Protein AF-A0A8T3B8V8-F1 (afdb_monomer)

Organism: Dendrobium nobile (NCBI:txid94219)

Structure (mmCIF, N/CA/C/O backbone):
data_AF-A0A8T3B8V8-F1
#
_entry.id   AF-A0A8T3B8V8-F1
#
loop_
_atom_site.group_PDB
_atom_site.id
_atom_site.type_symbol
_atom_site.label_atom_id
_atom_site.label_alt_id
_atom_site.label_comp_id
_atom_site.label_asym_id
_atom_site.label_entity_id
_atom_site.label_seq_id
_atom_site.pdbx_PDB_ins_code
_atom_site.Cartn_x
_atom_site.Cartn_y
_atom_site.Cartn_z
_atom_site.occupancy
_atom_site.B_iso_or_equiv
_atom_site.auth_seq_id
_atom_site.auth_comp_id
_atom_site.auth_asym_id
_atom_site.auth_atom_id
_atom_site.pdbx_PDB_model_num
ATOM 1 N N . MET A 1 1 ? -12.797 9.398 7.746 1.00 54.34 1 MET A N 1
ATOM 2 C CA . MET A 1 1 ? -11.655 10.097 8.368 1.00 54.34 1 MET A CA 1
ATOM 3 C C . MET A 1 1 ? -10.496 10.101 7.382 1.00 54.34 1 MET A C 1
ATOM 5 O O . MET A 1 1 ? -10.193 9.046 6.833 1.00 54.34 1 MET A O 1
ATOM 9 N N . TYR A 1 2 ? -9.941 11.280 7.102 1.00 55.81 2 TYR A N 1
ATOM 10 C CA . TYR A 1 2 ? -8.812 11.508 6.196 1.00 55.81 2 TYR A CA 1
ATOM 11 C C . TYR A 1 2 ? -7.633 11.958 7.056 1.00 55.81 2 TYR A C 1
ATOM 13 O O . TYR A 1 2 ? -7.760 12.950 7.772 1.00 55.81 2 TYR A O 1
ATOM 21 N N . ILE A 1 3 ? -6.529 11.212 7.044 1.00 61.78 3 ILE A N 1
ATOM 22 C CA . ILE A 1 3 ? -5.301 11.633 7.724 1.00 61.78 3 ILE A CA 1
ATOM 23 C C . ILE A 1 3 ? -4.310 12.053 6.658 1.00 61.78 3 ILE A C 1
ATOM 25 O O . ILE A 1 3 ? -3.877 11.240 5.840 1.00 61.78 3 ILE A O 1
ATOM 29 N N . TYR A 1 4 ? -3.934 13.327 6.709 1.00 56.47 4 TYR A N 1
ATOM 30 C CA . TYR A 1 4 ? -2.828 13.851 5.932 1.00 56.47 4 TYR A CA 1
ATOM 31 C C . TYR A 1 4 ? -1.598 13.947 6.829 1.00 56.47 4 TYR A C 1
ATOM 33 O O . TYR A 1 4 ? -1.441 14.889 7.601 1.00 56.47 4 TYR A O 1
ATOM 41 N N . ALA A 1 5 ? -0.745 12.926 6.777 1.00 54.56 5 ALA A N 1
ATOM 42 C CA . ALA A 1 5 ? 0.465 12.856 7.584 1.00 54.56 5 ALA A CA 1
ATOM 43 C C . ALA A 1 5 ? 1.658 13.443 6.809 1.00 54.56 5 ALA A C 1
ATOM 45 O O . ALA A 1 5 ? 2.559 12.715 6.406 1.00 54.56 5 ALA A O 1
ATOM 46 N N . LEU A 1 6 ? 1.661 14.764 6.595 1.00 47.22 6 LEU A N 1
ATOM 47 C CA . LEU A 1 6 ? 2.707 15.471 5.832 1.00 47.22 6 LEU A CA 1
ATOM 48 C C . LEU A 1 6 ? 4.097 15.458 6.488 1.00 47.22 6 LEU A C 1
ATOM 50 O O . LEU A 1 6 ? 5.092 15.685 5.811 1.00 47.22 6 LEU A O 1
ATOM 54 N N . PHE A 1 7 ? 4.177 15.200 7.796 1.00 47.19 7 PHE A N 1
ATOM 55 C CA . PHE A 1 7 ? 5.419 15.377 8.562 1.00 47.19 7 PHE A CA 1
ATOM 56 C C . PHE A 1 7 ? 5.806 14.179 9.432 1.00 47.19 7 PHE A C 1
ATOM 58 O O . PHE A 1 7 ? 6.797 14.235 10.162 1.00 47.19 7 PHE A O 1
ATOM 65 N N . LEU A 1 8 ? 5.076 13.061 9.351 1.00 52.03 8 LEU A N 1
ATOM 66 C CA . LEU A 1 8 ? 5.521 11.831 10.001 1.00 52.03 8 LEU A CA 1
ATOM 67 C C . LEU A 1 8 ? 6.599 11.187 9.131 1.00 52.03 8 LEU A C 1
ATOM 69 O O . LEU A 1 8 ? 6.313 10.371 8.261 1.00 52.03 8 LEU A O 1
ATOM 73 N N . LYS A 1 9 ? 7.861 11.527 9.424 1.00 54.91 9 LYS A N 1
ATOM 74 C CA . LYS A 1 9 ? 9.067 10.877 8.875 1.00 54.91 9 LYS A CA 1
ATOM 75 C C . LYS A 1 9 ? 9.013 9.342 9.006 1.00 54.91 9 LYS A C 1
ATOM 77 O O . LYS A 1 9 ? 9.700 8.632 8.279 1.00 54.91 9 LYS A O 1
ATOM 82 N N . ARG A 1 10 ? 8.186 8.839 9.932 1.00 63.38 10 ARG A N 1
ATOM 83 C CA . ARG A 1 10 ? 7.803 7.435 10.073 1.00 63.38 10 ARG A CA 1
ATOM 84 C C . ARG A 1 10 ? 6.378 7.330 10.620 1.00 63.38 10 ARG A C 1
ATOM 86 O O . ARG A 1 10 ? 6.091 7.852 11.694 1.00 63.38 10 ARG A O 1
ATOM 93 N N . ILE A 1 11 ? 5.500 6.628 9.920 1.00 71.31 11 ILE A N 1
ATOM 94 C CA . ILE A 1 11 ? 4.211 6.175 10.433 1.00 71.31 11 ILE A CA 1
ATOM 95 C C . ILE A 1 11 ? 4.486 5.063 11.438 1.00 71.31 11 ILE A C 1
ATOM 97 O O . ILE A 1 11 ? 5.195 4.097 11.156 1.00 71.31 11 ILE A O 1
ATOM 101 N N . LEU A 1 12 ? 3.946 5.235 12.637 1.00 77.88 12 LEU A N 1
ATOM 102 C CA . LEU A 1 12 ? 4.097 4.291 13.734 1.00 77.88 12 LEU A CA 1
ATOM 103 C C . LEU A 1 12 ? 3.100 3.139 13.606 1.00 77.88 12 LEU A C 1
ATOM 105 O O . LEU A 1 12 ? 2.046 3.274 12.987 1.00 77.88 12 LEU A O 1
ATOM 109 N N . GLU A 1 13 ? 3.398 2.030 14.283 1.00 83.25 13 GLU A N 1
ATOM 110 C CA . GLU A 1 13 ? 2.489 0.879 14.372 1.00 83.25 13 GLU A CA 1
ATOM 111 C C . GLU A 1 13 ? 1.136 1.223 15.026 1.00 83.25 13 GLU A C 1
ATOM 113 O O . GLU A 1 13 ? 0.154 0.498 14.886 1.00 83.25 13 GLU A O 1
ATOM 118 N N . THR A 1 14 ? 1.042 2.372 15.698 1.00 84.12 14 THR A N 1
ATOM 119 C CA . THR A 1 14 ? -0.211 2.882 16.261 1.00 84.12 14 THR A CA 1
ATOM 120 C C . THR A 1 14 ? -1.243 3.256 15.198 1.00 84.12 14 THR A C 1
ATOM 122 O O . THR A 1 14 ? -2.421 3.381 15.529 1.00 84.12 14 THR A O 1
ATOM 125 N N . ILE A 1 15 ? -0.858 3.387 13.920 1.00 83.38 15 ILE A N 1
ATOM 126 C CA . ILE A 1 15 ? -1.826 3.645 12.848 1.00 83.38 15 ILE A CA 1
ATOM 127 C C . ILE A 1 15 ? -2.872 2.531 12.741 1.00 83.38 15 ILE A C 1
ATOM 129 O O . ILE A 1 15 ? -4.014 2.824 12.406 1.00 83.38 15 ILE A O 1
ATOM 133 N N . GLY A 1 16 ? -2.531 1.288 13.105 1.0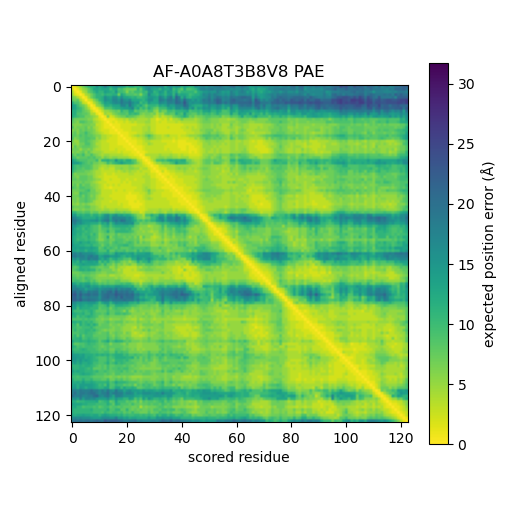0 82.06 16 GLY A N 1
ATOM 134 C CA . GLY A 1 16 ? -3.470 0.163 13.087 1.00 82.06 16 GLY A CA 1
ATOM 135 C C . GLY A 1 16 ? -4.673 0.309 14.017 1.00 82.06 16 GLY A C 1
ATOM 136 O O . GLY A 1 16 ? -5.653 -0.405 13.832 1.00 82.06 16 GLY A O 1
ATOM 137 N N . TYR A 1 17 ? -4.638 1.231 14.984 1.00 85.06 17 TYR A N 1
ATOM 138 C CA . TYR A 1 17 ? -5.796 1.528 15.836 1.00 85.06 17 TYR A CA 1
ATOM 139 C C . TYR A 1 17 ? -6.866 2.361 15.122 1.00 85.06 17 TYR A C 1
ATOM 141 O O . TYR A 1 17 ? -7.998 2.457 15.592 1.00 85.06 17 TYR A O 1
ATOM 149 N N . LEU A 1 18 ? -6.542 2.948 13.970 1.00 85.94 18 LEU A N 1
ATOM 150 C CA . LEU A 1 18 ? -7.448 3.789 13.197 1.00 85.94 18 LEU A CA 1
ATOM 151 C C . LEU A 1 18 ? -8.319 2.937 12.268 1.00 85.94 18 LEU A C 1
ATOM 153 O O . LEU A 1 18 ? -8.341 3.153 11.063 1.00 85.94 18 LEU A O 1
ATOM 157 N N . SER A 1 19 ? -9.055 1.972 12.821 1.00 82.69 19 SER A N 1
ATOM 158 C CA . SER A 1 19 ? -9.851 0.988 12.065 1.00 82.69 19 SER A CA 1
ATOM 159 C C . 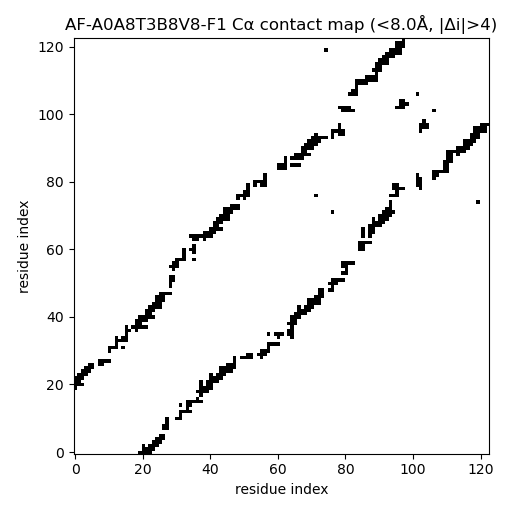SER A 1 19 ? -10.816 1.610 11.045 1.00 82.69 19 SER A C 1
ATOM 161 O O . SER A 1 19 ? -11.058 1.035 9.987 1.00 82.69 19 SER A O 1
ATOM 163 N N . CYS A 1 20 ? -11.319 2.816 11.319 1.00 85.38 20 CYS A N 1
ATOM 164 C CA . CYS A 1 20 ? -12.212 3.580 10.443 1.00 85.38 20 CYS A CA 1
ATOM 165 C C . CYS A 1 20 ? -11.489 4.416 9.366 1.00 85.38 20 CYS A C 1
ATOM 167 O O . CYS A 1 20 ? -12.135 5.205 8.661 1.00 85.38 20 CYS A O 1
ATOM 169 N N . LEU A 1 21 ? -10.162 4.317 9.255 1.00 85.50 21 LEU A N 1
ATOM 170 C CA . LEU A 1 21 ? -9.388 5.041 8.255 1.00 85.50 21 LEU A CA 1
ATOM 171 C C . LEU A 1 21 ? -9.713 4.507 6.859 1.00 85.50 21 LEU A C 1
ATOM 173 O O . LEU A 1 21 ? -9.589 3.317 6.593 1.00 85.50 21 LEU A O 1
ATOM 177 N N . ARG A 1 22 ? -10.113 5.416 5.966 1.00 87.75 22 ARG A N 1
ATOM 178 C CA . ARG A 1 22 ? -10.440 5.089 4.566 1.00 87.75 22 ARG A CA 1
ATOM 179 C C . ARG A 1 22 ? -9.428 5.632 3.571 1.00 87.75 22 ARG A C 1
ATOM 181 O O . ARG A 1 22 ? -9.266 5.072 2.493 1.00 87.75 22 ARG A O 1
ATOM 188 N N . TYR A 1 23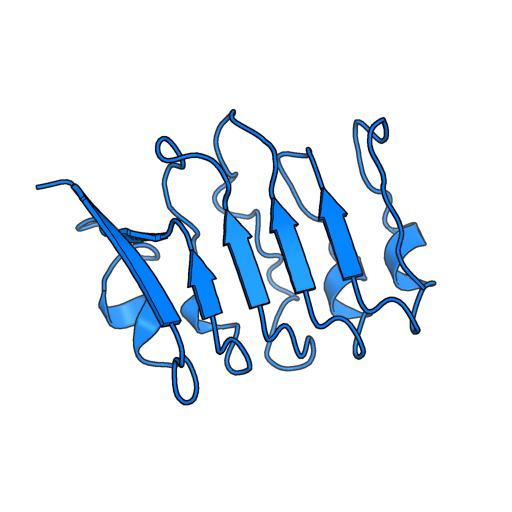 ? -8.742 6.703 3.946 1.00 86.12 23 TYR A N 1
ATOM 189 C CA . TYR A 1 23 ? -7.837 7.435 3.078 1.00 86.12 23 TYR A CA 1
ATOM 190 C C . TYR A 1 23 ? -6.530 7.662 3.816 1.00 86.12 23 TYR A C 1
ATOM 192 O O . TYR A 1 23 ? -6.530 8.218 4.920 1.00 86.12 23 TYR A O 1
ATOM 200 N N . LEU A 1 24 ? -5.436 7.235 3.199 1.00 84.00 24 LEU A N 1
ATOM 201 C CA . LEU A 1 24 ? -4.104 7.362 3.754 1.00 84.00 24 LEU A CA 1
ATOM 202 C C . LEU A 1 24 ? -3.165 7.937 2.698 1.00 84.00 24 LEU A C 1
ATOM 204 O O . LEU A 1 24 ? -3.027 7.393 1.605 1.00 84.00 24 LEU A O 1
ATOM 208 N N . LYS A 1 25 ? -2.496 9.032 3.046 1.00 81.88 25 LYS A N 1
ATOM 209 C CA . LYS A 1 25 ? -1.488 9.668 2.204 1.00 81.88 25 LYS A CA 1
ATOM 210 C C . LYS A 1 25 ? -0.156 9.703 2.943 1.00 81.88 25 LYS A C 1
ATOM 212 O O . LYS A 1 25 ? -0.119 10.126 4.100 1.00 81.88 25 LYS A O 1
ATOM 217 N N . ILE A 1 26 ? 0.903 9.207 2.304 1.00 77.81 26 ILE A N 1
ATOM 218 C CA . ILE A 1 26 ? 2.178 8.874 2.957 1.00 77.81 26 ILE A CA 1
ATOM 219 C C . ILE A 1 26 ? 3.389 9.334 2.143 1.00 77.81 26 ILE A C 1
ATOM 221 O O . ILE A 1 26 ? 3.369 9.320 0.915 1.00 77.81 26 ILE A O 1
ATOM 225 N N . LEU A 1 27 ? 4.464 9.674 2.856 1.00 75.00 27 LEU A N 1
ATOM 226 C CA . LEU A 1 27 ? 5.739 10.170 2.310 1.00 75.00 27 LEU A CA 1
ATOM 227 C C . LEU A 1 27 ? 6.950 9.301 2.713 1.00 75.00 27 LEU A C 1
ATOM 229 O O . LEU A 1 27 ? 8.093 9.705 2.543 1.00 75.00 27 LEU A O 1
ATOM 233 N N . GLN A 1 28 ? 6.722 8.116 3.285 1.00 69.81 28 GLN A N 1
ATOM 234 C CA . GLN A 1 28 ? 7.775 7.268 3.865 1.00 69.81 28 GLN A CA 1
ATOM 235 C C . GLN A 1 28 ? 8.196 6.113 2.949 1.00 69.81 28 GLN A C 1
ATOM 237 O O . GLN A 1 28 ? 7.409 5.647 2.141 1.00 69.81 28 GLN A O 1
ATOM 242 N N . THR A 1 29 ? 9.396 5.559 3.116 1.00 65.19 29 THR A N 1
ATOM 243 C CA . THR A 1 29 ? 9.896 4.437 2.291 1.00 65.19 29 THR A CA 1
ATOM 244 C C . THR A 1 29 ? 9.342 3.058 2.673 1.00 65.19 29 THR A C 1
ATOM 246 O O . THR A 1 29 ? 9.423 2.131 1.868 1.00 65.19 29 THR A O 1
ATOM 249 N N . LEU A 1 30 ? 8.775 2.895 3.876 1.00 71.19 30 LEU A N 1
ATOM 250 C CA . LEU A 1 30 ? 8.345 1.595 4.406 1.00 71.19 30 LEU A CA 1
ATOM 251 C C . LEU A 1 30 ? 7.046 1.708 5.206 1.00 71.19 30 LEU A C 1
ATOM 253 O O . LEU A 1 30 ? 6.925 2.597 6.044 1.00 71.19 30 LEU A O 1
ATOM 257 N N . LEU A 1 31 ? 6.084 0.813 4.966 1.00 74.38 31 LEU A N 1
ATOM 258 C CA . LEU A 1 31 ? 4.807 0.790 5.682 1.00 74.38 31 LEU A CA 1
ATOM 259 C C . LEU A 1 31 ? 4.906 0.016 7.006 1.00 74.38 31 LEU A C 1
ATOM 261 O O . LEU A 1 31 ? 5.520 -1.052 7.027 1.00 74.38 31 LEU A O 1
ATOM 265 N N . PRO A 1 32 ? 4.283 0.497 8.101 1.00 77.06 32 PRO A N 1
ATOM 266 C CA . PRO A 1 32 ? 4.130 -0.302 9.315 1.00 77.06 32 PRO A CA 1
ATOM 267 C C . PRO A 1 32 ? 3.303 -1.559 9.035 1.00 77.06 32 PRO A C 1
ATOM 269 O O . PRO A 1 32 ? 2.424 -1.563 8.171 1.00 77.06 32 PRO A O 1
ATOM 272 N N . LYS A 1 33 ? 3.542 -2.637 9.783 1.00 80.38 33 LYS A N 1
ATOM 273 C CA . LYS A 1 33 ? 2.827 -3.908 9.572 1.00 80.38 33 LYS A CA 1
ATOM 274 C C . LYS A 1 33 ? 1.343 -3.796 9.917 1.00 80.38 33 LYS A C 1
ATOM 276 O O . LYS A 1 33 ? 0.500 -4.390 9.243 1.00 80.38 33 LYS A O 1
ATOM 281 N N . SER A 1 34 ? 1.028 -2.978 10.916 1.00 82.19 34 SER A N 1
ATOM 282 C CA . SER A 1 34 ? -0.322 -2.651 11.388 1.00 82.19 34 SER A CA 1
ATOM 283 C C . SER A 1 34 ? -1.241 -2.012 10.345 1.00 82.19 34 SER A C 1
ATOM 285 O O . SER A 1 34 ? -2.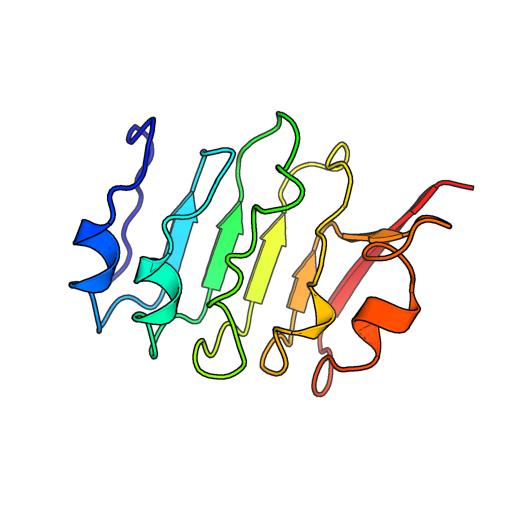443 -1.926 10.581 1.00 82.19 34 SER A O 1
ATOM 287 N N . LEU A 1 35 ? -0.733 -1.620 9.172 1.00 79.94 35 LEU A N 1
ATOM 288 C CA . LEU A 1 35 ? -1.575 -1.210 8.043 1.00 79.94 35 LEU A CA 1
ATOM 289 C C . LEU A 1 35 ? -2.533 -2.318 7.592 1.00 79.94 35 LEU A C 1
ATOM 291 O O . LEU A 1 35 ? -3.642 -2.030 7.152 1.00 79.94 35 LEU A O 1
ATOM 295 N N . SER A 1 36 ? -2.136 -3.579 7.775 1.00 78.50 36 SER A N 1
ATOM 296 C CA . SER A 1 36 ? -2.997 -4.744 7.546 1.00 78.50 36 SER A CA 1
ATOM 297 C C . SER A 1 36 ? -4.260 -4.762 8.425 1.00 78.50 36 SER A C 1
ATOM 299 O O . SER A 1 36 ? -5.252 -5.376 8.035 1.00 78.50 36 SER A O 1
ATOM 301 N N . ASN A 1 37 ? -4.269 -4.031 9.549 1.00 83.31 37 ASN A N 1
ATOM 302 C CA . ASN A 1 37 ? -5.421 -3.902 10.450 1.00 83.31 37 ASN A CA 1
ATOM 303 C C . ASN A 1 37 ? -6.450 -2.860 9.970 1.00 83.31 37 ASN A C 1
ATOM 305 O O . ASN A 1 37 ? -7.511 -2.708 10.576 1.00 83.31 37 ASN A O 1
ATOM 309 N N . LEU A 1 38 ? -6.160 -2.118 8.896 1.00 84.44 38 LEU A N 1
ATOM 310 C CA . LEU A 1 38 ? -7.031 -1.070 8.366 1.00 84.44 38 LEU A CA 1
ATOM 311 C C . LEU A 1 38 ? -8.021 -1.635 7.339 1.00 84.44 38 LEU A C 1
ATOM 313 O O . LEU A 1 38 ? -7.943 -1.355 6.145 1.00 84.44 38 LEU A O 1
ATOM 317 N N . TYR A 1 39 ? -8.981 -2.434 7.804 1.00 82.56 39 TYR A N 1
ATOM 318 C CA . TYR A 1 39 ? -9.944 -3.145 6.946 1.00 82.56 39 TYR A CA 1
ATOM 319 C C . TYR A 1 39 ? -10.853 -2.232 6.104 1.00 82.56 39 TYR A C 1
ATOM 321 O O . TYR A 1 39 ? -11.406 -2.669 5.093 1.00 82.56 39 TYR A O 1
ATOM 329 N N . HIS A 1 40 ? -11.021 -0.969 6.509 1.00 85.19 40 HIS A N 1
ATOM 330 C CA . HIS A 1 40 ? -11.800 0.032 5.776 1.00 85.19 40 HIS A CA 1
ATOM 331 C C . HIS A 1 40 ? -10.957 0.920 4.857 1.00 85.19 40 HIS A C 1
ATOM 333 O O . HIS A 1 40 ? -11.508 1.843 4.255 1.00 85.19 40 HIS A O 1
ATOM 339 N N . LEU A 1 41 ? -9.652 0.672 4.738 1.00 85.12 41 LEU A N 1
ATOM 340 C CA . LEU A 1 41 ? -8.770 1.480 3.908 1.00 85.12 41 LEU A CA 1
ATOM 341 C C . LEU A 1 41 ? -9.092 1.279 2.427 1.00 85.12 41 LEU A C 1
ATOM 343 O O . LEU A 1 41 ? -8.995 0.166 1.927 1.00 85.12 41 LEU A O 1
ATOM 347 N N . GLN A 1 42 ? -9.444 2.361 1.735 1.00 87.25 42 GLN A N 1
ATOM 348 C CA . GLN A 1 42 ? -9.880 2.350 0.336 1.00 87.25 42 GLN A CA 1
ATOM 349 C C . GLN A 1 42 ? -8.848 2.976 -0.603 1.00 87.25 42 GLN A C 1
ATOM 351 O O . GLN A 1 42 ? -8.668 2.481 -1.714 1.00 87.25 42 GLN A O 1
ATOM 356 N N . LEU A 1 43 ? -8.180 4.048 -0.169 1.00 85.06 43 LEU A N 1
ATOM 357 C CA . LEU A 1 43 ? -7.224 4.806 -0.978 1.00 85.06 43 LEU A CA 1
ATOM 358 C C . LEU A 1 43 ? -5.890 4.953 -0.248 1.00 85.06 43 LEU A C 1
ATOM 360 O O . LEU A 1 43 ? -5.851 5.411 0.900 1.00 85.06 43 LEU A O 1
ATOM 364 N N . VAL A 1 44 ? -4.810 4.640 -0.963 1.00 82.75 44 VAL A N 1
ATOM 365 C CA . VAL A 1 44 ? -3.433 4.895 -0.537 1.00 82.75 44 VAL A CA 1
ATOM 366 C C . VAL A 1 44 ? -2.729 5.760 -1.579 1.00 82.75 44 VAL A C 1
ATOM 368 O O . VAL A 1 44 ? -2.605 5.364 -2.736 1.00 82.75 44 VAL A O 1
ATOM 371 N N . ILE A 1 45 ? -2.259 6.935 -1.163 1.00 80.88 45 ILE A N 1
ATOM 372 C CA . ILE A 1 45 ? -1.466 7.840 -2.004 1.00 80.88 45 ILE A CA 1
ATOM 373 C C . ILE A 1 45 ? -0.029 7.859 -1.493 1.00 80.88 45 ILE A C 1
ATOM 375 O O . ILE A 1 45 ? 0.219 8.198 -0.332 1.00 80.88 45 ILE A O 1
ATOM 379 N N . TYR A 1 46 ? 0.906 7.526 -2.375 1.00 77.06 46 TYR A N 1
ATOM 380 C CA . TYR A 1 46 ? 2.337 7.543 -2.123 1.00 77.06 46 TYR A CA 1
ATOM 381 C C . TYR A 1 46 ? 2.992 8.767 -2.768 1.00 77.06 46 TYR A C 1
ATOM 383 O O . TYR A 1 46 ? 2.989 8.902 -3.991 1.00 77.06 46 TYR A O 1
ATOM 391 N N . GLU A 1 47 ? 3.568 9.647 -1.948 1.00 75.00 47 GLU A N 1
ATOM 392 C CA . GLU A 1 47 ? 4.187 10.909 -2.384 1.00 75.00 47 GLU A CA 1
ATOM 393 C C . GLU A 1 47 ? 5.710 10.960 -2.236 1.00 75.00 47 GLU A C 1
ATOM 395 O O . GLU A 1 47 ? 6.294 12.036 -2.335 1.00 75.00 47 GLU A O 1
ATOM 400 N N . ASN A 1 48 ? 6.391 9.839 -2.004 1.00 67.81 48 ASN A N 1
ATOM 401 C CA . ASN A 1 48 ? 7.848 9.875 -1.901 1.00 67.81 48 ASN A CA 1
ATOM 402 C C . ASN A 1 48 ? 8.510 9.681 -3.273 1.00 67.81 48 ASN A C 1
ATOM 404 O O . ASN A 1 48 ? 8.288 8.665 -3.929 1.00 67.81 48 ASN A O 1
ATOM 408 N N . GLY A 1 49 ? 9.368 10.622 -3.667 1.00 57.75 49 GLY A N 1
ATOM 409 C CA . GLY A 1 49 ? 10.200 10.523 -4.873 1.00 57.75 49 GLY A CA 1
ATOM 410 C C . GLY A 1 49 ? 11.465 9.675 -4.691 1.00 57.75 49 GLY A C 1
ATOM 411 O O . GLY A 1 49 ? 12.243 9.520 -5.625 1.00 57.75 49 GLY A O 1
ATOM 412 N N . GLN A 1 50 ? 11.710 9.136 -3.491 1.00 60.09 50 GLN A N 1
ATOM 413 C CA . GLN A 1 50 ? 12.887 8.320 -3.195 1.00 60.09 50 GLN A CA 1
ATOM 414 C C . GLN A 1 50 ? 12.489 6.855 -2.991 1.00 60.09 50 GLN A C 1
ATOM 416 O O . GLN A 1 50 ? 11.735 6.549 -2.074 1.00 60.09 50 GLN A O 1
ATOM 421 N N . PHE A 1 51 ? 13.009 5.985 -3.864 1.00 62.84 51 PHE A N 1
ATOM 422 C CA . PHE A 1 51 ? 13.051 4.515 -3.802 1.00 62.84 51 PHE A CA 1
ATOM 423 C C . PHE A 1 51 ? 12.017 3.828 -2.880 1.00 62.84 51 PHE A C 1
ATOM 425 O O . PHE A 1 51 ? 12.145 3.820 -1.652 1.00 62.84 51 PHE A O 1
ATOM 432 N N . ILE A 1 52 ? 11.035 3.146 -3.478 1.00 67.44 52 ILE A N 1
ATOM 433 C CA . ILE A 1 52 ? 10.156 2.228 -2.745 1.00 67.44 52 ILE A CA 1
ATOM 434 C C . ILE A 1 52 ? 10.975 1.025 -2.287 1.00 67.44 52 ILE A C 1
ATOM 436 O O . ILE A 1 52 ? 11.586 0.322 -3.090 1.00 67.44 52 ILE A O 1
ATOM 440 N N . HIS A 1 53 ? 10.973 0.767 -0.981 1.00 67.81 53 HIS A N 1
ATOM 441 C CA . HIS A 1 53 ? 11.643 -0.408 -0.446 1.00 67.81 53 HIS A CA 1
ATOM 442 C C . HIS A 1 53 ? 10.978 -1.691 -0.995 1.00 67.81 53 HIS A C 1
ATOM 444 O O . HIS A 1 53 ? 9.751 -1.754 -1.041 1.00 67.81 53 HIS A O 1
ATOM 450 N N . PRO A 1 54 ? 11.717 -2.766 -1.330 1.00 66.56 54 PRO A N 1
ATOM 451 C CA . PRO A 1 54 ? 11.118 -4.015 -1.824 1.00 66.56 54 PRO A CA 1
ATOM 452 C C . PRO A 1 54 ? 10.083 -4.618 -0.862 1.00 66.56 54 PRO A C 1
ATOM 454 O O . PRO A 1 54 ? 9.114 -5.247 -1.271 1.00 66.56 54 PRO A O 1
ATOM 457 N N . ASN A 1 55 ? 10.251 -4.373 0.441 1.00 67.31 55 ASN A N 1
ATOM 458 C CA . ASN A 1 55 ? 9.286 -4.764 1.477 1.00 67.31 55 ASN A CA 1
ATOM 459 C C . ASN A 1 55 ? 8.296 -3.645 1.843 1.00 67.31 55 ASN A C 1
ATOM 461 O O . ASN A 1 55 ? 7.801 -3.620 2.966 1.00 67.31 55 ASN A O 1
ATOM 465 N N . PHE A 1 56 ? 8.050 -2.693 0.943 1.00 71.38 56 PHE A N 1
ATOM 466 C CA . PHE A 1 56 ? 7.099 -1.605 1.162 1.00 71.38 56 PHE A CA 1
ATOM 467 C C . PHE A 1 56 ? 5.705 -2.140 1.480 1.00 71.38 56 PHE A C 1
ATOM 469 O O . PHE A 1 56 ? 5.110 -1.723 2.469 1.00 71.38 56 PHE A O 1
ATOM 476 N N . LEU A 1 57 ? 5.222 -3.122 0.712 1.00 73.00 57 LEU A N 1
ATOM 477 C CA . LEU A 1 57 ? 4.059 -3.905 1.111 1.00 73.00 57 LEU A CA 1
ATOM 478 C C . LEU A 1 57 ? 4.488 -4.944 2.148 1.00 73.00 57 LEU A C 1
ATOM 480 O O . LEU A 1 57 ? 5.256 -5.869 1.852 1.00 73.00 57 LEU A O 1
ATOM 484 N N . SER A 1 58 ? 3.962 -4.810 3.369 1.00 69.25 58 SER A N 1
ATOM 485 C CA . SER A 1 58 ? 4.206 -5.777 4.443 1.00 69.25 58 SER A CA 1
ATOM 486 C C . SER A 1 58 ? 3.843 -7.199 3.999 1.00 69.25 58 SER A C 1
ATOM 488 O O . SER A 1 58 ? 2.988 -7.416 3.135 1.00 69.25 58 SER A O 1
ATOM 490 N N . ARG A 1 59 ? 4.487 -8.222 4.581 1.00 67.94 59 ARG A N 1
ATOM 491 C CA . ARG A 1 59 ? 4.059 -9.623 4.389 1.00 67.94 59 ARG A CA 1
ATOM 492 C C . ARG A 1 59 ? 2.584 -9.817 4.740 1.00 67.94 59 ARG A C 1
ATOM 494 O O . ARG A 1 59 ? 1.904 -10.563 4.045 1.00 67.94 59 ARG A O 1
ATOM 501 N N . ASP A 1 60 ? 2.128 -9.035 5.705 1.00 68.88 60 ASP A N 1
ATOM 502 C CA . ASP A 1 60 ? 0.815 -9.126 6.332 1.00 68.88 60 ASP A CA 1
ATOM 503 C C . ASP A 1 60 ? -0.259 -8.310 5.594 1.00 68.88 60 ASP A C 1
ATOM 505 O O . ASP A 1 60 ? -1.449 -8.506 5.831 1.00 68.88 60 ASP A O 1
ATOM 509 N N . MET A 1 61 ? 0.137 -7.428 4.661 1.00 68.19 61 MET A N 1
ATOM 510 C CA . MET A 1 61 ? -0.792 -6.819 3.703 1.00 68.19 61 MET A CA 1
ATOM 511 C C . MET A 1 61 ? -1.187 -7.879 2.670 1.00 68.19 61 MET A C 1
ATOM 513 O O . MET A 1 61 ? -0.555 -8.039 1.626 1.00 68.19 61 MET A O 1
ATOM 517 N N . ASN A 1 62 ? -2.199 -8.654 3.037 1.00 60.38 62 ASN A N 1
ATOM 518 C CA . ASN A 1 62 ? -2.907 -9.622 2.209 1.00 60.38 62 ASN A CA 1
ATOM 519 C C . ASN A 1 62 ? -4.355 -9.131 1.995 1.00 60.38 62 ASN A C 1
ATOM 521 O O . ASN A 1 62 ? -4.733 -8.062 2.472 1.00 60.38 62 ASN A O 1
ATOM 525 N N . ASN A 1 63 ? -5.173 -9.949 1.325 1.00 57.41 63 ASN A N 1
ATOM 526 C CA . ASN A 1 63 ? -6.595 -9.765 0.979 1.00 57.41 63 ASN A CA 1
ATOM 527 C C . ASN A 1 63 ? -7.530 -9.135 2.039 1.00 57.41 63 ASN A C 1
ATOM 529 O O . ASN A 1 63 ? -8.659 -8.782 1.703 1.00 57.41 63 ASN A O 1
ATOM 533 N N . SER A 1 64 ? -7.125 -9.018 3.305 1.00 58.03 64 SER A N 1
ATOM 534 C CA . SER A 1 64 ? -7.888 -8.329 4.350 1.00 58.03 64 SER A CA 1
ATOM 535 C C . SER A 1 64 ? -7.948 -6.813 4.152 1.00 58.03 64 SER A C 1
ATOM 537 O O . SER A 1 64 ? -8.933 -6.185 4.545 1.00 58.03 64 SER A O 1
ATOM 539 N N . THR A 1 65 ? -6.924 -6.212 3.540 1.00 67.88 65 THR A N 1
ATOM 540 C CA . THR A 1 65 ? -6.902 -4.774 3.265 1.00 67.88 65 THR A CA 1
ATOM 541 C C . THR A 1 65 ? -7.595 -4.502 1.930 1.00 67.88 65 THR A C 1
ATOM 543 O O . THR A 1 65 ? -7.050 -4.780 0.862 1.00 67.88 65 THR A O 1
ATOM 546 N N . LYS A 1 66 ? -8.812 -3.949 1.979 1.00 75.75 66 LYS A N 1
ATOM 547 C CA . LYS A 1 66 ? -9.640 -3.649 0.797 1.00 75.75 66 LYS A CA 1
ATOM 548 C C . LYS A 1 66 ? -9.223 -2.350 0.097 1.00 75.75 66 LYS A C 1
ATOM 550 O O . LYS A 1 66 ? -10.055 -1.487 -0.175 1.00 75.75 66 LYS A O 1
ATOM 555 N N . VAL A 1 67 ? -7.931 -2.212 -0.196 1.00 79.06 67 VAL A N 1
ATOM 556 C CA . VAL A 1 67 ? -7.431 -1.065 -0.960 1.00 79.06 67 VAL A CA 1
ATOM 557 C C . VAL A 1 67 ? -7.957 -1.180 -2.381 1.00 79.06 67 VAL A C 1
ATOM 559 O O . VAL A 1 67 ? -7.646 -2.139 -3.079 1.00 79.06 67 VAL A O 1
ATOM 562 N N . HIS A 1 68 ? -8.753 -0.200 -2.795 1.00 83.31 68 HIS A N 1
ATOM 563 C CA . HIS A 1 68 ? -9.320 -0.127 -4.138 1.00 83.31 68 HIS A CA 1
ATOM 564 C C . HIS A 1 68 ? -8.480 0.752 -5.057 1.00 83.31 68 HIS A C 1
ATOM 566 O O . HIS A 1 68 ? -8.379 0.476 -6.249 1.00 83.31 68 HIS A O 1
ATOM 572 N N . TYR A 1 69 ? -7.853 1.783 -4.498 1.00 84.44 69 TYR A N 1
ATOM 573 C CA . TYR A 1 69 ? -7.133 2.794 -5.253 1.00 84.44 69 TYR A CA 1
ATOM 574 C C . TYR A 1 69 ? -5.732 2.970 -4.675 1.00 84.44 69 TYR A C 1
ATOM 576 O O . TYR A 1 69 ? -5.567 3.236 -3.480 1.00 84.44 69 TYR A O 1
ATOM 584 N N . MET A 1 70 ? -4.723 2.851 -5.532 1.00 83.25 70 MET A N 1
ATOM 585 C CA . MET A 1 70 ? -3.337 3.132 -5.192 1.00 83.25 70 MET A CA 1
ATOM 586 C C . MET A 1 70 ? -2.738 4.086 -6.218 1.00 83.25 70 MET A C 1
ATOM 588 O O . MET A 1 70 ? -2.738 3.804 -7.416 1.00 83.25 70 MET A O 1
ATOM 592 N N . GLN A 1 71 ? -2.236 5.220 -5.737 1.00 81.75 71 GLN A N 1
ATOM 593 C CA . GLN A 1 71 ? -1.574 6.218 -6.571 1.00 81.75 71 GLN A CA 1
ATOM 594 C C . GLN A 1 71 ? -0.120 6.356 -6.152 1.00 81.75 71 GLN A C 1
ATOM 596 O O . GLN A 1 71 ? 0.172 6.635 -4.985 1.00 81.75 71 GLN A O 1
ATOM 601 N N . LEU A 1 72 ? 0.775 6.173 -7.116 1.00 77.06 72 LEU A N 1
ATOM 602 C CA . LEU A 1 72 ? 2.205 6.354 -6.964 1.00 77.06 72 LEU A CA 1
ATOM 603 C C . LEU A 1 72 ? 2.602 7.575 -7.802 1.00 77.06 72 LEU A C 1
ATOM 605 O O . LEU A 1 72 ? 2.624 7.518 -9.026 1.00 77.06 72 LEU A O 1
ATOM 609 N N . LEU A 1 73 ? 2.839 8.713 -7.146 1.00 68.31 73 LEU A N 1
ATOM 610 C CA . LEU A 1 73 ? 2.873 10.023 -7.817 1.00 68.31 73 LEU A CA 1
ATOM 611 C C . LEU A 1 73 ? 4.167 10.336 -8.586 1.00 68.31 73 LEU A C 1
ATOM 613 O O . LEU A 1 73 ? 4.285 11.424 -9.143 1.00 68.31 73 LEU A O 1
ATOM 617 N N . TRP A 1 74 ? 5.131 9.416 -8.627 1.00 65.88 74 TRP A N 1
ATOM 618 C CA . TRP A 1 74 ? 6.442 9.655 -9.231 1.00 65.88 74 TRP A CA 1
ATOM 619 C C . TRP A 1 74 ? 6.790 8.556 -10.237 1.00 65.88 74 TRP A C 1
ATOM 621 O O . TRP A 1 74 ? 6.716 7.370 -9.932 1.00 65.88 74 TRP A O 1
ATOM 631 N N . ASP A 1 75 ? 7.221 8.960 -11.432 1.00 59.03 75 ASP A N 1
ATOM 632 C CA . ASP A 1 75 ? 7.562 8.059 -12.544 1.00 59.03 75 ASP A CA 1
ATOM 633 C C . ASP A 1 75 ? 8.949 7.394 -12.395 1.00 59.03 75 ASP A C 1
ATOM 635 O O . ASP A 1 75 ? 9.390 6.689 -13.307 1.00 59.03 75 ASP A O 1
ATOM 639 N N . ASP A 1 76 ? 9.650 7.639 -11.284 1.00 54.00 76 ASP A N 1
ATOM 640 C CA . ASP A 1 76 ? 10.994 7.114 -10.976 1.00 54.00 76 ASP A CA 1
ATOM 641 C C . ASP A 1 76 ? 10.966 5.998 -9.925 1.00 54.00 76 ASP A C 1
ATOM 643 O O . ASP A 1 76 ? 11.979 5.623 -9.326 1.00 54.00 76 ASP A O 1
ATOM 647 N N . LEU A 1 77 ? 9.782 5.455 -9.664 1.00 56.50 77 LEU A N 1
ATOM 648 C CA . LEU A 1 77 ? 9.601 4.437 -8.652 1.00 56.50 77 LEU A CA 1
ATOM 649 C C . LEU A 1 77 ? 10.118 3.095 -9.159 1.00 56.50 77 LEU A C 1
ATOM 651 O O . LEU A 1 77 ? 9.682 2.561 -10.170 1.00 56.50 77 LEU A O 1
ATOM 655 N N . TYR A 1 78 ? 11.060 2.503 -8.431 1.00 58.09 78 TYR A N 1
ATOM 656 C CA . TYR A 1 78 ? 11.640 1.200 -8.758 1.00 58.09 78 TYR A CA 1
ATOM 657 C C . TYR A 1 78 ? 10.676 0.057 -8.406 1.00 58.09 78 TYR A C 1
ATOM 659 O O . TYR A 1 78 ? 11.009 -0.812 -7.615 1.00 58.09 78 TYR A O 1
ATOM 667 N N . GLY A 1 79 ? 9.490 0.064 -9.019 1.00 60.59 79 GLY A N 1
ATOM 668 C CA . GLY A 1 79 ? 8.456 -0.961 -8.923 1.00 60.59 79 GLY A CA 1
ATOM 669 C C . GLY A 1 79 ? 7.938 -1.246 -7.505 1.00 60.59 79 GLY A C 1
ATOM 670 O O . GLY A 1 79 ? 8.502 -0.839 -6.493 1.00 60.59 79 GLY A O 1
ATOM 671 N N . MET A 1 80 ? 6.840 -1.993 -7.416 1.00 68.88 80 MET A N 1
ATOM 672 C CA . MET A 1 80 ? 6.287 -2.456 -6.142 1.00 68.88 80 MET A CA 1
ATOM 673 C C . MET A 1 80 ? 6.221 -3.975 -6.116 1.00 68.88 80 MET A C 1
ATOM 675 O O . MET A 1 80 ? 5.355 -4.576 -6.746 1.00 68.88 80 MET A O 1
ATOM 679 N N . HIS A 1 81 ? 7.096 -4.597 -5.327 1.00 72.69 81 HIS A N 1
ATOM 680 C CA . HIS A 1 81 ? 7.002 -6.029 -5.071 1.00 72.69 81 HIS A CA 1
ATOM 681 C C . HIS A 1 81 ? 5.633 -6.383 -4.486 1.00 72.69 81 HIS A C 1
ATOM 683 O O . HIS A 1 81 ? 5.168 -5.742 -3.540 1.00 72.69 81 HIS A O 1
ATOM 689 N N . ARG A 1 82 ? 5.053 -7.486 -4.977 1.00 75.50 82 ARG A N 1
ATOM 690 C CA . ARG A 1 82 ? 3.860 -8.142 -4.411 1.00 75.50 82 ARG A CA 1
ATOM 691 C C . ARG A 1 82 ? 2.561 -7.349 -4.552 1.00 75.50 82 ARG A C 1
ATOM 693 O O . ARG A 1 82 ? 1.625 -7.589 -3.787 1.00 75.50 82 ARG A O 1
ATOM 700 N N . ILE A 1 83 ? 2.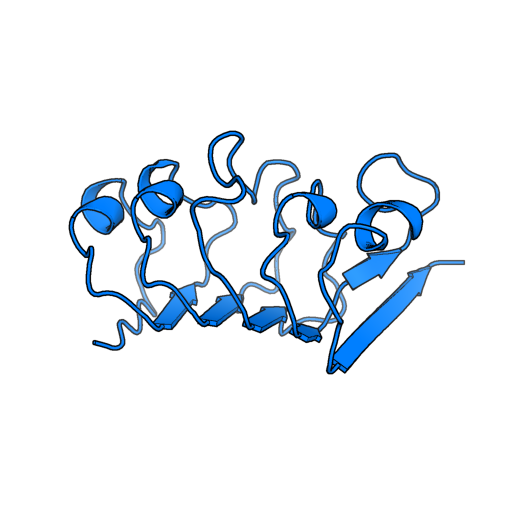486 -6.453 -5.534 1.00 77.81 83 ILE A N 1
ATOM 701 C CA . ILE A 1 83 ? 1.241 -5.759 -5.878 1.00 77.81 83 ILE A CA 1
ATOM 702 C C . ILE A 1 83 ? 0.089 -6.745 -6.144 1.00 77.81 83 ILE A C 1
ATOM 704 O O . ILE A 1 83 ? -1.033 -6.496 -5.714 1.00 77.81 83 ILE A O 1
ATOM 708 N N . GLY A 1 84 ? 0.388 -7.920 -6.710 1.00 75.62 84 GLY A N 1
ATOM 709 C CA . GLY A 1 84 ? -0.581 -8.986 -6.979 1.00 75.62 84 GLY A CA 1
ATOM 710 C C . GLY A 1 84 ? -1.239 -9.613 -5.757 1.00 75.62 84 GLY A C 1
ATOM 711 O O . GLY A 1 84 ? -2.139 -10.425 -5.905 1.00 75.62 84 GLY A O 1
ATOM 712 N N . LYS A 1 85 ? -0.819 -9.254 -4.539 1.00 79.50 85 LYS A N 1
ATOM 713 C CA . LYS A 1 85 ? -1.512 -9.660 -3.306 1.00 79.50 85 LYS A CA 1
ATOM 714 C C . LYS A 1 85 ? -2.637 -8.707 -2.906 1.00 79.50 85 LYS A C 1
ATOM 716 O O . LYS A 1 85 ? -3.374 -8.992 -1.964 1.00 79.50 85 LYS A O 1
ATOM 721 N N . LEU A 1 86 ? -2.752 -7.559 -3.574 1.00 80.62 86 LEU A N 1
ATOM 722 C CA . LEU A 1 86 ? -3.824 -6.597 -3.358 1.00 80.62 86 LEU A CA 1
ATOM 723 C C . LEU A 1 86 ? -5.006 -6.942 -4.266 1.00 80.62 86 LEU A C 1
ATOM 725 O O . LEU A 1 86 ? -5.328 -6.209 -5.194 1.00 80.62 86 LEU A O 1
ATOM 729 N N . ASN A 1 87 ? -5.683 -8.057 -3.988 1.00 78.88 87 ASN A N 1
ATOM 730 C CA . ASN A 1 87 ? -6.741 -8.561 -4.868 1.00 78.88 87 ASN A CA 1
ATOM 731 C C . ASN A 1 87 ? -7.897 -7.559 -5.041 1.00 78.88 87 ASN A C 1
ATOM 733 O O . ASN A 1 87 ? -8.546 -7.551 -6.075 1.00 78.88 87 ASN A O 1
ATOM 737 N N . SER A 1 88 ? -8.160 -6.691 -4.057 1.00 80.19 88 SER A N 1
ATOM 738 C CA . SER A 1 88 ? -9.221 -5.666 -4.135 1.00 80.19 88 SER A CA 1
ATOM 739 C C . SER A 1 88 ? -8.845 -4.413 -4.937 1.00 80.19 88 SER A C 1
ATOM 741 O O . SER A 1 88 ? -9.675 -3.503 -5.038 1.00 80.19 88 SER A O 1
ATOM 743 N N . LEU A 1 89 ? -7.615 -4.344 -5.457 1.00 82.88 89 LEU A N 1
ATOM 744 C CA . LEU A 1 89 ? -7.079 -3.175 -6.137 1.00 82.88 89 LEU A CA 1
ATOM 745 C C . LEU A 1 89 ? -7.705 -3.030 -7.527 1.00 82.88 89 LEU A C 1
ATOM 747 O O . LEU A 1 89 ? -7.503 -3.865 -8.401 1.00 82.88 89 LEU A O 1
ATOM 751 N N . GLN A 1 90 ? -8.447 -1.942 -7.718 1.00 83.38 90 GLN A N 1
ATOM 752 C CA . GLN A 1 90 ? -9.151 -1.615 -8.960 1.00 83.38 90 GLN A CA 1
ATOM 753 C C . GLN A 1 90 ? -8.397 -0.576 -9.787 1.00 83.38 90 GLN A C 1
ATOM 755 O O . GLN A 1 90 ? -8.530 -0.542 -11.008 1.00 83.38 90 GLN A O 1
ATOM 760 N N . GLN A 1 91 ? -7.622 0.291 -9.136 1.00 84.06 91 GLN A N 1
ATOM 761 C CA . GLN A 1 91 ? -6.858 1.330 -9.807 1.00 84.06 91 GLN A CA 1
ATOM 762 C C . GLN A 1 91 ? -5.434 1.394 -9.273 1.00 84.06 91 GLN A C 1
ATOM 764 O O . GLN A 1 91 ? -5.221 1.504 -8.063 1.00 84.06 91 GLN A O 1
ATOM 769 N N . LEU A 1 92 ? -4.480 1.365 -10.200 1.00 83.62 92 LEU A N 1
ATOM 770 C CA . LEU A 1 92 ? -3.053 1.465 -9.925 1.00 83.62 92 LEU A CA 1
ATOM 771 C C . LEU A 1 92 ? -2.419 2.457 -10.897 1.00 83.62 92 LEU A C 1
ATOM 773 O O . LEU A 1 92 ? -2.466 2.265 -12.112 1.00 83.62 92 LEU A O 1
ATOM 777 N N . ASP A 1 93 ? -1.814 3.505 -10.354 1.00 79.94 93 ASP A N 1
ATOM 778 C CA . ASP A 1 93 ? -1.029 4.474 -11.117 1.00 79.94 93 ASP A CA 1
ATOM 779 C C . ASP A 1 93 ? 0.444 4.376 -10.716 1.00 79.94 93 ASP A C 1
ATOM 781 O O . ASP A 1 93 ? 0.739 4.443 -9.524 1.00 79.94 93 ASP A O 1
ATOM 785 N N . GLY A 1 94 ? 1.340 4.190 -11.693 1.00 76.50 94 GLY A N 1
ATOM 786 C CA . GLY A 1 94 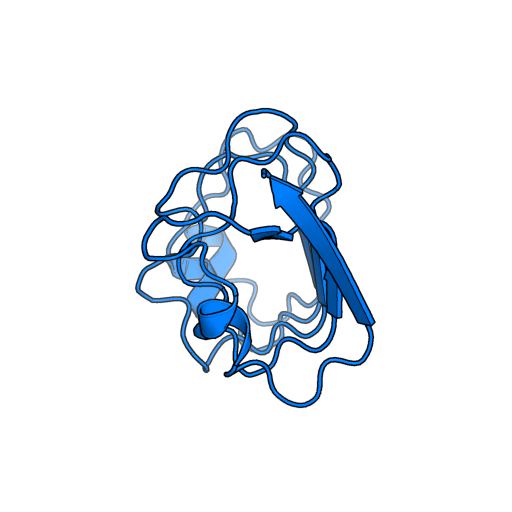? 2.796 4.233 -11.508 1.00 76.50 94 GLY A CA 1
ATOM 787 C C . GLY A 1 94 ? 3.484 2.880 -11.284 1.00 76.50 94 GLY A C 1
ATOM 788 O O . GLY A 1 94 ? 4.500 2.815 -10.593 1.00 76.50 94 GLY A O 1
ATOM 789 N N . PHE A 1 95 ? 2.966 1.777 -11.838 1.00 78.50 95 PHE A N 1
ATOM 790 C CA . PHE A 1 95 ? 3.643 0.475 -11.733 1.0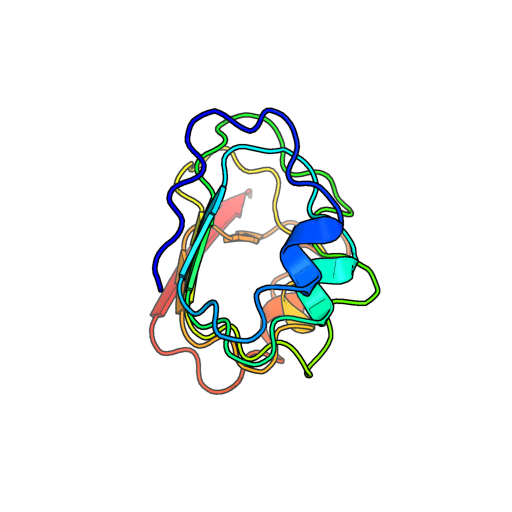0 78.50 95 PHE A CA 1
ATOM 791 C C . PHE A 1 95 ? 4.739 0.305 -12.792 1.00 78.50 95 PHE A C 1
ATOM 793 O O . PHE A 1 95 ? 4.491 0.469 -13.986 1.00 78.50 95 PHE A O 1
ATOM 800 N N . HIS A 1 96 ? 5.942 -0.079 -12.362 1.00 78.69 96 HIS A N 1
ATOM 801 C CA . HIS A 1 96 ? 7.070 -0.342 -13.255 1.00 78.69 96 HIS A CA 1
ATOM 802 C C . HIS A 1 96 ? 7.226 -1.832 -13.516 1.00 78.69 96 HIS A C 1
ATOM 804 O O . HIS A 1 96 ? 7.548 -2.591 -12.599 1.00 78.69 96 HIS A O 1
ATOM 810 N N . VAL A 1 97 ? 7.053 -2.229 -14.777 1.00 79.06 97 VAL A N 1
ATOM 811 C CA . VAL A 1 97 ? 7.256 -3.618 -15.191 1.00 79.06 97 VAL A CA 1
ATOM 812 C C . VAL A 1 97 ? 8.726 -3.850 -15.523 1.00 79.06 97 VAL A C 1
ATOM 814 O O . VAL A 1 97 ? 9.315 -3.094 -16.297 1.00 79.06 97 VAL A O 1
ATOM 817 N N . LYS A 1 98 ? 9.302 -4.913 -14.952 1.00 79.81 98 LYS A N 1
ATOM 818 C CA . LYS A 1 98 ? 10.680 -5.368 -15.198 1.00 79.81 98 LYS A CA 1
ATOM 819 C C . LYS A 1 98 ? 10.738 -6.884 -15.377 1.00 79.81 98 LYS A C 1
ATOM 821 O O . LYS A 1 98 ? 9.864 -7.608 -14.900 1.00 79.81 98 LYS A O 1
ATOM 826 N N . TYR A 1 99 ? 11.829 -7.382 -15.956 1.00 81.44 99 TYR A N 1
ATOM 827 C CA . TYR A 1 99 ? 12.137 -8.819 -16.042 1.00 81.44 99 TYR A CA 1
ATOM 828 C C . TYR A 1 99 ? 12.634 -9.430 -14.711 1.00 81.44 99 TYR A C 1
ATOM 830 O O . TYR A 1 99 ? 13.305 -10.459 -14.686 1.00 81.44 99 TYR A O 1
ATOM 838 N N . GLU A 1 100 ? 12.259 -8.842 -13.578 1.00 80.25 100 GLU A N 1
ATOM 839 C CA . GLU A 1 100 ? 12.647 -9.253 -12.228 1.00 80.25 100 GLU A CA 1
ATOM 840 C C . GLU A 1 100 ? 11.423 -9.795 -11.473 1.00 80.25 100 G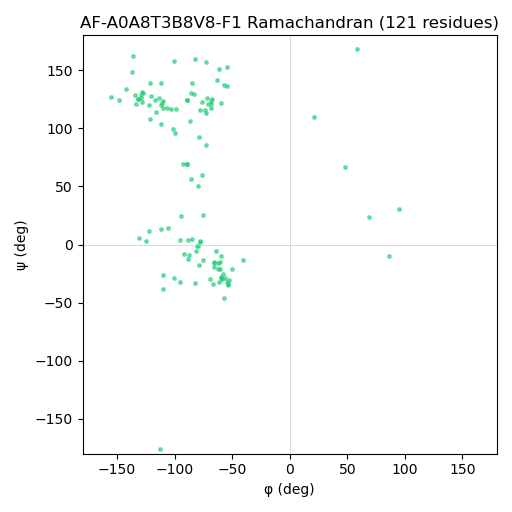LU A C 1
ATOM 842 O O . GLU A 1 100 ? 10.325 -9.246 -11.581 1.00 80.25 100 GLU A O 1
ATOM 847 N N . ASN A 1 101 ? 11.583 -10.884 -10.711 1.00 78.19 101 ASN A N 1
ATOM 848 C CA . ASN A 1 101 ? 10.488 -11.452 -9.910 1.00 78.19 101 ASN A CA 1
ATOM 849 C C . ASN A 1 101 ? 9.879 -10.390 -8.987 1.00 78.19 101 ASN A C 1
ATOM 851 O O . ASN A 1 101 ? 10.619 -9.658 -8.341 1.00 78.19 101 ASN A O 1
ATOM 855 N N . GLY A 1 102 ? 8.548 -10.332 -8.883 1.00 76.62 102 GLY A N 1
ATOM 856 C CA . GLY A 1 102 ? 7.858 -9.304 -8.099 1.00 76.62 102 GLY A CA 1
ATOM 857 C C . GLY A 1 102 ? 7.577 -7.995 -8.841 1.00 76.62 102 GLY A C 1
ATOM 858 O O . GLY A 1 102 ? 6.806 -7.188 -8.329 1.00 76.62 102 GLY A O 1
ATOM 859 N N . PHE A 1 103 ? 8.135 -7.807 -10.041 1.00 77.56 103 PHE A N 1
ATOM 860 C CA . PHE A 1 103 ? 7.897 -6.642 -10.904 1.00 77.56 103 PHE A CA 1
ATOM 861 C C . PHE A 1 103 ? 7.411 -7.019 -12.306 1.00 77.56 103 PHE A C 1
ATOM 863 O O . PHE A 1 103 ? 7.272 -6.164 -13.177 1.00 77.56 103 PHE A O 1
ATOM 870 N N . ARG A 1 104 ? 7.192 -8.306 -12.569 1.00 84.06 104 ARG A N 1
ATOM 871 C CA . ARG A 1 104 ? 6.731 -8.777 -13.876 1.00 84.06 104 ARG A CA 1
ATOM 872 C C . ARG A 1 104 ? 5.267 -8.422 -14.086 1.00 84.06 104 ARG A C 1
ATOM 874 O O . ARG A 1 104 ? 4.501 -8.308 -13.137 1.00 84.06 104 ARG A O 1
ATOM 881 N N . PHE A 1 105 ? 4.863 -8.364 -15.350 1.00 82.12 105 PHE A N 1
ATOM 882 C CA . PHE A 1 105 ? 3.464 -8.176 -15.731 1.00 82.12 105 PHE A CA 1
ATOM 883 C C . PHE A 1 105 ? 2.520 -9.206 -15.077 1.00 82.12 105 PHE A C 1
ATOM 885 O O . PHE A 1 105 ? 1.417 -8.850 -14.681 1.00 82.12 105 PHE A O 1
ATOM 892 N N . VAL A 1 106 ? 2.980 -10.451 -14.881 1.00 83.94 106 VAL A N 1
ATOM 893 C CA . VAL A 1 106 ? 2.213 -11.522 -14.211 1.00 83.94 106 VAL A CA 1
ATOM 894 C C . VAL A 1 106 ? 1.786 -11.163 -12.781 1.00 83.94 106 VAL A C 1
ATOM 896 O O . VAL A 1 106 ? 0.766 -11.639 -12.305 1.00 83.94 106 VAL A O 1
ATOM 899 N N . GLU A 1 107 ? 2.501 -10.262 -12.100 1.00 82.00 107 GLU A N 1
ATOM 900 C CA . GLU A 1 107 ? 2.115 -9.798 -10.760 1.00 82.00 107 GLU A CA 1
ATOM 901 C C . GLU A 1 107 ? 0.796 -9.010 -10.771 1.00 82.00 107 GLU A C 1
ATOM 903 O O . GLU A 1 107 ? 0.206 -8.805 -9.719 1.00 82.00 107 GLU A O 1
ATOM 908 N N . LEU A 1 108 ? 0.321 -8.559 -11.935 1.00 81.12 108 LEU A N 1
ATOM 909 C CA . LEU A 1 108 ? -0.951 -7.851 -12.080 1.00 81.12 108 LEU A CA 1
ATOM 910 C C . LEU A 1 108 ? -2.125 -8.796 -12.393 1.00 81.12 108 LEU A C 1
ATOM 912 O O . LEU A 1 108 ? -3.270 -8.358 -12.361 1.00 81.12 108 LEU A O 1
ATOM 916 N N . GLU A 1 109 ? -1.871 -10.083 -12.664 1.00 83.25 109 GLU A N 1
ATOM 917 C CA . GLU A 1 109 ? -2.897 -11.059 -13.076 1.00 83.25 109 GLU A CA 1
ATOM 918 C C . GLU A 1 109 ? -3.988 -11.260 -12.013 1.00 83.25 109 GLU A C 1
ATOM 920 O O . GLU A 1 109 ? -5.150 -11.496 -12.330 1.00 83.25 109 GLU A O 1
ATOM 925 N N . HIS A 1 110 ? -3.626 -11.135 -10.736 1.00 77.12 110 HIS A N 1
ATOM 926 C CA . HIS A 1 110 ? -4.534 -11.347 -9.607 1.00 77.12 110 HIS A CA 1
ATOM 927 C C . HIS A 1 110 ? -5.310 -10.090 -9.179 1.00 77.12 110 HIS A C 1
ATOM 929 O O . HIS A 1 110 ? -6.041 -10.125 -8.185 1.00 77.12 110 HIS A O 1
ATOM 935 N N . MET A 1 111 ? -5.161 -8.972 -9.896 1.00 76.44 111 MET A N 1
ATOM 936 C CA . MET A 1 111 ? -5.967 -7.778 -9.646 1.00 76.44 111 MET A CA 1
ATOM 937 C C . MET A 1 111 ? -7.408 -8.029 -10.098 1.00 76.44 111 MET A C 1
ATOM 939 O O . MET A 1 111 ? -7.659 -8.327 -11.266 1.00 76.44 111 MET A O 1
ATOM 943 N N . SER A 1 112 ? -8.368 -7.909 -9.178 1.00 67.00 112 SER A N 1
ATOM 944 C CA . SER A 1 112 ? -9.781 -8.106 -9.515 1.00 67.00 112 SER A CA 1
ATOM 945 C C . SER A 1 112 ? -10.275 -6.917 -10.332 1.00 67.00 112 S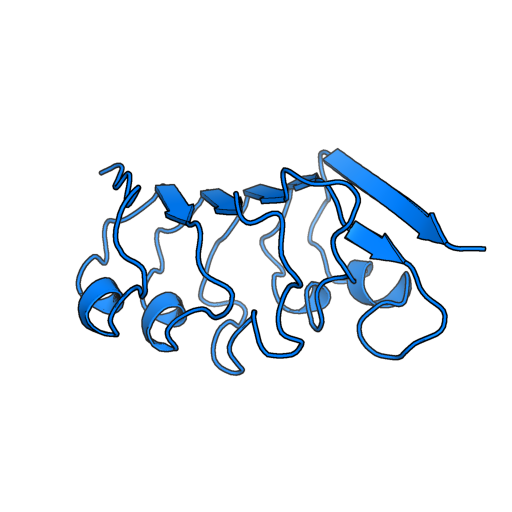ER A C 1
ATOM 947 O O . SER A 1 112 ? -10.381 -5.816 -9.797 1.00 67.00 112 SER A O 1
ATOM 949 N N . GLU A 1 113 ? -10.599 -7.150 -11.604 1.00 69.38 113 GLU A N 1
ATOM 950 C CA . GLU A 1 113 ? -11.295 -6.193 -12.478 1.00 69.38 113 GLU A CA 1
ATOM 951 C C . GLU A 1 113 ? -10.687 -4.775 -12.449 1.00 69.38 113 GLU A C 1
ATOM 953 O O . GLU A 1 113 ? -11.318 -3.821 -11.970 1.00 69.38 113 GLU A O 1
ATOM 958 N N . PRO A 1 114 ? -9.446 -4.605 -12.943 1.00 67.81 114 PRO A N 1
ATOM 959 C CA . PRO A 1 114 ? -8.817 -3.298 -12.977 1.00 67.81 114 PRO A CA 1
ATOM 960 C C . PRO A 1 114 ? -9.656 -2.330 -13.820 1.00 67.81 114 PRO A C 1
ATOM 962 O O . PRO A 1 114 ? -9.903 -2.551 -15.003 1.00 67.81 114 PRO A O 1
ATOM 965 N N . ARG A 1 115 ? -10.074 -1.226 -13.201 1.00 72.75 115 ARG A N 1
ATOM 966 C CA . ARG A 1 115 ? -10.794 -0.130 -13.858 1.00 72.75 115 ARG A CA 1
ATOM 967 C C . ARG A 1 115 ? -9.839 0.825 -14.563 1.00 72.75 115 ARG A C 1
ATOM 969 O O . ARG A 1 115 ? -10.196 1.390 -15.590 1.00 72.75 115 ARG A O 1
ATOM 976 N N . GLN A 1 116 ? -8.639 1.020 -14.012 1.00 79.19 116 GLN A N 1
ATOM 977 C CA . GLN A 1 116 ? -7.637 1.921 -14.579 1.00 79.19 116 GLN A CA 1
ATOM 978 C C . GLN A 1 116 ? -6.218 1.519 -14.149 1.00 79.19 116 GLN A C 1
ATOM 980 O O . GLN A 1 116 ? -5.931 1.406 -12.958 1.00 79.19 116 GLN A O 1
ATOM 985 N N . LEU A 1 117 ? -5.318 1.340 -15.119 1.00 81.00 117 LEU A N 1
ATOM 986 C CA . LEU A 1 117 ? -3.911 0.997 -14.892 1.00 81.00 117 LEU A CA 1
ATOM 987 C C . LEU A 1 117 ? -3.008 1.958 -15.666 1.00 81.00 117 LEU A C 1
ATOM 989 O O . LEU A 1 117 ? -3.168 2.112 -16.876 1.00 81.00 117 LEU A O 1
ATOM 993 N N . ARG A 1 118 ? -2.031 2.562 -14.989 1.00 81.31 118 ARG A N 1
ATOM 994 C CA . ARG A 1 118 ? -0.927 3.291 -15.628 1.00 81.31 118 ARG A CA 1
ATOM 995 C C . ARG A 1 118 ? 0.385 2.582 -15.310 1.00 81.31 118 ARG A C 1
ATOM 997 O O . ARG A 1 118 ? 0.800 2.493 -14.154 1.00 81.31 118 ARG A O 1
ATOM 1004 N N . ILE A 1 119 ? 1.001 2.042 -16.360 1.00 78.38 119 ILE A N 1
ATOM 1005 C CA . ILE A 1 119 ? 2.178 1.171 -16.296 1.00 78.38 119 ILE A CA 1
ATOM 1006 C C . ILE A 1 119 ? 3.311 1.808 -17.103 1.00 78.38 119 ILE A C 1
ATOM 1008 O O . ILE A 1 119 ? 3.079 2.323 -18.197 1.00 78.38 119 ILE A O 1
ATOM 1012 N N . LYS A 1 120 ? 4.538 1.737 -16.583 1.00 77.62 120 LYS A N 1
ATOM 1013 C CA . LYS A 1 120 ? 5.764 2.133 -17.284 1.00 77.62 120 LYS A CA 1
ATOM 1014 C C . LYS A 1 120 ? 6.593 0.887 -17.593 1.00 77.62 120 LYS A C 1
ATOM 1016 O O . LYS A 1 120 ? 6.943 0.124 -16.692 1.00 77.62 120 LYS A O 1
ATOM 1021 N N . LEU A 1 121 ? 6.877 0.673 -18.876 1.00 72.81 121 LEU A N 1
ATOM 1022 C CA . LEU A 1 121 ? 7.744 -0.408 -19.343 1.00 72.81 121 LEU A CA 1
ATOM 1023 C C . LEU A 1 121 ? 9.186 0.099 -19.368 1.00 72.81 121 LEU A C 1
ATOM 1025 O O . LEU A 1 121 ? 9.469 1.116 -19.998 1.00 72.81 121 LEU A O 1
ATOM 1029 N N . LEU A 1 122 ? 10.082 -0.601 -18.679 1.00 67.94 122 LEU A N 1
ATOM 1030 C CA . LEU A 1 122 ? 11.521 -0.392 -18.805 1.00 67.94 122 LEU A CA 1
ATOM 1031 C C . LEU A 1 122 ? 12.050 -1.516 -19.700 1.00 67.94 122 LEU A C 1
ATOM 1033 O O . LEU A 1 122 ? 12.145 -2.661 -19.254 1.00 67.94 122 LEU A O 1
ATOM 1037 N N . LEU A 1 123 ? 12.257 -1.185 -20.978 1.00 59.84 123 LEU A N 1
ATOM 1038 C CA . LEU A 1 123 ? 12.833 -2.066 -21.999 1.00 59.84 123 LEU A CA 1
ATOM 1039 C C . LEU A 1 123 ? 14.359 -2.066 -21.913 1.00 59.84 123 LEU A C 1
ATOM 1041 O O . LEU A 1 123 ? 14.924 -0.970 -21.690 1.00 59.84 123 LEU A O 1
#

Mean predicted aligned error: 7.97 Å

Sequence (123 aa):
MYIYALFLKRILETIGYLSCLRYLKILQTLLPKSLSNLYHLQLVIYENGQFIHPNFLSRDMNNSTKVHYMQLLWDDLYGMHRIGKLNSLQQLDGFHVKYENGFRFVELEHMSEPRQLRIKLLL

Radius of gyration: 13.5 Å; Cα contacts (8 Å, |Δi|>4): 288; chains: 1; bounding box: 25×27×38 Å

Secondary structure (DSSP, 8-state):
-EEE-SS-SS--GGGGG-TT--EEEE--SS--GGGGG-TT--EEEE---S---TTSS-TT-STTS---EEEE--TT----TTGGG-TT--EEEEEEE-SSTTSSGGGGTTSSS-SEEEEEE--

Nearest PDB structures (foldseek):
  4ezg-assembly1_B  TM=5.242E-01  e=1.492E-02  Listeria monocytogenes ATCC 19115
  3wpf-assembly1_A  TM=6.515E-01  e=5.864E-01  Mus musculus
  3wph-assembly1_A  TM=4.467E-01  e=4.532E-01  Mus musculus
  5y3m-assembly1_B  TM=4.341E-01  e=3.985E-01  Bos taurus
  6nih-assembly1_A  TM=4.819E-01  e=1.753E+00  Homo sapiens

Solvent-accessible surface area (backbone atoms only — not comparable to full-atom values): 6506 Å² total; per-residue (Å²): 96,77,52,81,48,89,77,51,82,62,72,56,60,70,59,28,75,45,41,73,32,29,40,44,42,43,60,53,49,62,54,41,62,32,57,35,52,19,52,50,25,32,38,42,39,41,66,49,81,61,60,52,40,71,64,28,59,32,90,65,50,35,72,63,30,43,35,30,35,38,41,40,79,38,96,74,45,69,30,54,40,60,58,33,40,39,35,50,28,23,30,42,37,46,44,31,37,37,102,43,92,48,24,34,72,73,39,55,69,50,34,48,75,64,78,45,77,41,74,44,80,67,130

pLDDT: mean 74.12, std 9.87, range [47.19, 87.75]

Foldseek 3Di:
DEDDCPDCQDDDLCVLVPLCAAYEEDAYQADRLSLLSNQNHAEYEYDHPDERDQCNPPPSPACSRLHQYYHDPYLNYPAHAQPLRNQNHQYYARGEADPDHRRHPVSCVSHHHHPYYHYDYDD